Protein AF-U3NES8-F1 (afdb_monomer_lite)

Secondary structure (DSSP, 8-state):
-PPS-PPPP-HHHHHHGGGG--TT---STTTTHHHHHHHHHHHHHHHHHHHHHHTTSS--TT---STTTTTT-

Structure (mmCIF, N/CA/C/O backbone):
data_AF-U3NES8-F1
#
_entry.id   AF-U3NES8-F1
#
loop_
_atom_site.group_PDB
_atom_site.id
_atom_site.type_symbol
_atom_site.label_atom_id
_atom_site.label_alt_id
_atom_site.label_comp_id
_atom_site.label_asym_id
_atom_site.label_entity_id
_atom_site.label_seq_id
_atom_site.pdbx_PDB_ins_code
_atom_site.Cartn_x
_atom_site.Cartn_y
_atom_site.Cartn_z
_atom_site.occupancy
_atom_site.B_iso_or_equiv
_atom_site.auth_seq_id
_atom_site.auth_comp_id
_atom_site.auth_asym_id
_atom_site.auth_atom_id
_atom_site.pdbx_PDB_model_num
ATOM 1 N N . MET A 1 1 ? -13.271 -4.418 50.015 1.00 42.09 1 MET A N 1
ATOM 2 C CA . MET A 1 1 ? -12.411 -5.231 49.129 1.00 42.09 1 MET A CA 1
ATOM 3 C C . MET A 1 1 ? -11.956 -4.347 47.981 1.00 42.09 1 MET A C 1
ATOM 5 O O . MET A 1 1 ? -12.786 -3.957 47.174 1.00 42.09 1 MET A O 1
ATOM 9 N N . ALA A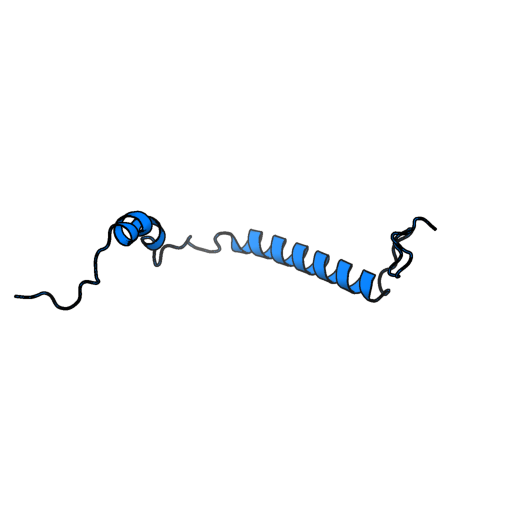 1 2 ? -10.685 -3.946 47.964 1.00 42.25 2 ALA A N 1
ATOM 10 C CA . ALA A 1 2 ? -10.108 -3.227 46.833 1.00 42.25 2 ALA A CA 1
ATOM 11 C C . ALA A 1 2 ? -9.828 -4.243 45.721 1.00 42.25 2 ALA A C 1
ATOM 13 O O . ALA A 1 2 ? -9.090 -5.203 45.940 1.00 42.25 2 ALA A O 1
ATOM 14 N N . VAL A 1 3 ? -10.445 -4.063 44.555 1.00 52.31 3 VAL A N 1
ATOM 15 C CA . VAL A 1 3 ? -10.056 -4.811 43.357 1.00 52.31 3 VAL A CA 1
ATOM 16 C C . VAL A 1 3 ? -8.669 -4.313 42.967 1.00 52.31 3 VAL A C 1
ATOM 18 O O . VAL A 1 3 ? -8.484 -3.131 42.679 1.00 52.31 3 VAL A O 1
ATOM 21 N N . ALA A 1 4 ? -7.677 -5.195 43.014 1.00 50.12 4 ALA A N 1
ATOM 22 C CA . ALA A 1 4 ? -6.355 -4.904 42.489 1.00 50.12 4 ALA A CA 1
ATOM 23 C C . ALA A 1 4 ? -6.451 -4.596 40.979 1.00 50.12 4 ALA A C 1
ATOM 25 O O . ALA A 1 4 ? -6.964 -5.416 40.222 1.00 50.12 4 ALA A O 1
ATOM 26 N N . GLY A 1 5 ? -5.927 -3.436 40.550 1.00 56.53 5 GLY A N 1
ATOM 27 C CA . GLY A 1 5 ? -5.384 -3.264 39.193 1.00 56.53 5 GLY A CA 1
ATOM 28 C C . GLY A 1 5 ? -6.145 -2.431 38.148 1.00 56.53 5 GLY A C 1
ATOM 29 O O . GLY A 1 5 ? -6.028 -2.748 36.968 1.00 56.53 5 GLY A O 1
ATOM 30 N N . THR A 1 6 ? -6.877 -1.365 38.488 1.00 74.31 6 THR A N 1
ATOM 31 C CA . THR A 1 6 ? -7.457 -0.456 37.466 1.00 74.31 6 THR A CA 1
ATOM 32 C C . THR A 1 6 ? -6.506 0.704 37.134 1.00 74.31 6 THR A C 1
ATOM 34 O O . THR A 1 6 ? -6.050 1.413 38.031 1.00 74.31 6 THR A O 1
ATOM 37 N N . GLY A 1 7 ? -6.192 0.912 35.848 1.00 83.56 7 GLY A N 1
ATOM 38 C CA . GLY A 1 7 ? -5.329 2.011 35.382 1.00 83.56 7 GLY A CA 1
ATOM 39 C C . GLY A 1 7 ? -5.907 3.412 35.651 1.00 83.56 7 GLY A C 1
ATOM 40 O O . GLY A 1 7 ? -7.104 3.567 35.894 1.00 83.56 7 GLY A O 1
ATOM 41 N N . LYS A 1 8 ? -5.062 4.456 35.596 1.00 93.44 8 LYS A N 1
ATOM 42 C CA . LYS A 1 8 ? -5.501 5.851 35.798 1.00 93.44 8 LYS A CA 1
ATOM 43 C C . LYS A 1 8 ? -6.460 6.294 34.685 1.00 93.44 8 LYS A C 1
ATOM 45 O O . LYS A 1 8 ? -6.130 6.179 33.508 1.00 93.44 8 LYS A O 1
ATOM 50 N N . VAL A 1 9 ? -7.606 6.862 35.061 1.00 94.31 9 VAL A N 1
ATOM 51 C CA . VAL A 1 9 ? -8.583 7.438 34.122 1.00 94.31 9 VAL A CA 1
ATOM 52 C C . VAL A 1 9 ? -8.288 8.922 33.921 1.00 94.31 9 VAL A C 1
ATOM 54 O O . VAL A 1 9 ? -8.118 9.663 34.887 1.00 94.31 9 VAL A O 1
ATOM 57 N N . THR A 1 10 ? -8.240 9.365 32.666 1.00 96.31 10 THR A N 1
ATOM 58 C CA . THR A 1 10 ? -8.053 10.775 32.295 1.00 96.31 10 THR A CA 1
ATOM 59 C C . THR A 1 10 ? -9.101 11.182 31.264 1.00 96.31 10 THR A C 1
ATOM 61 O O . THR A 1 10 ? -9.629 10.327 30.555 1.00 96.31 10 THR A O 1
ATOM 64 N N . ALA A 1 11 ? -9.394 12.480 31.142 1.00 96.88 11 ALA A N 1
ATOM 65 C CA . ALA A 1 11 ? -10.331 12.975 30.129 1.00 96.88 11 ALA A CA 1
ATOM 66 C C . ALA A 1 11 ? -9.895 12.581 28.704 1.00 96.88 11 ALA A C 1
ATOM 68 O O . ALA A 1 11 ? -10.705 12.085 27.922 1.00 96.88 11 ALA A O 1
ATOM 69 N N . LEU A 1 12 ? -8.595 12.708 28.406 1.00 97.62 12 LEU A N 1
ATOM 70 C CA . LEU A 1 12 ? -8.021 12.269 27.134 1.00 97.62 12 LEU A CA 1
ATOM 71 C C . LEU A 1 12 ? -8.119 10.746 26.958 1.00 97.62 12 LEU A C 1
ATOM 73 O O . LEU A 1 12 ? -8.495 10.278 25.890 1.00 97.62 12 LEU A O 1
ATOM 77 N N . GLY A 1 13 ? -7.833 9.971 28.007 1.00 96.69 13 GLY A N 1
ATOM 78 C CA . GLY A 1 13 ? -7.945 8.513 27.981 1.00 96.69 13 GLY A CA 1
ATOM 79 C C . GLY A 1 13 ? -9.375 8.045 27.714 1.00 96.69 13 GLY A C 1
ATOM 80 O O . GLY A 1 13 ? -9.577 7.128 26.927 1.00 96.69 13 GLY A O 1
ATOM 81 N N . THR A 1 14 ? -10.372 8.714 28.297 1.00 96.25 14 THR A N 1
ATOM 82 C CA . THR A 1 14 ? -11.790 8.454 28.018 1.00 96.25 14 THR A CA 1
ATOM 83 C C . THR A 1 14 ? -12.148 8.790 26.570 1.00 96.25 14 THR A C 1
ATOM 85 O O . THR A 1 14 ? -12.810 7.983 25.922 1.00 96.25 14 THR A O 1
ATOM 88 N N . ALA A 1 15 ? -11.675 9.924 26.039 1.00 97.69 15 ALA A N 1
ATOM 89 C CA . ALA A 1 15 ? -11.922 10.323 24.651 1.00 97.69 15 ALA A CA 1
ATOM 90 C C . ALA A 1 15 ? -11.280 9.364 23.629 1.00 97.69 15 ALA A C 1
ATOM 92 O O . ALA A 1 15 ? -11.901 9.027 22.625 1.00 97.69 15 ALA A O 1
ATOM 93 N N . LEU A 1 16 ? -10.060 8.884 23.897 1.00 97.19 16 LEU A N 1
ATOM 94 C CA . LEU A 1 16 ? -9.324 7.970 23.013 1.00 97.19 16 LEU A CA 1
ATOM 95 C C . LEU A 1 16 ? -9.682 6.491 23.220 1.00 97.19 16 LEU A C 1
ATOM 97 O O . LEU A 1 16 ? -9.269 5.647 22.426 1.00 97.19 16 LEU A O 1
ATOM 101 N N . ARG A 1 17 ? -10.463 6.158 24.257 1.00 96.38 17 ARG A N 1
ATOM 102 C CA . ARG A 1 17 ? -10.825 4.775 24.603 1.00 96.38 17 ARG A CA 1
ATOM 103 C C . ARG A 1 17 ? -11.391 3.968 23.423 1.00 96.38 17 ARG A C 1
ATOM 105 O O . ARG A 1 17 ? -10.980 2.816 23.292 1.00 96.38 17 ARG A O 1
ATOM 112 N N . PRO A 1 18 ? -12.269 4.508 22.550 1.00 97.00 18 PRO A N 1
ATOM 113 C CA . PRO A 1 18 ? -12.794 3.746 21.416 1.00 97.00 18 PRO A CA 1
ATOM 114 C C . PRO A 1 18 ? -11.712 3.284 20.426 1.00 97.00 18 PRO A C 1
ATOM 116 O O . PRO A 1 18 ? -11.833 2.192 19.877 1.00 97.00 18 PRO A O 1
ATOM 119 N N . LEU A 1 19 ? -10.624 4.046 20.254 1.00 97.50 19 LEU A N 1
ATOM 120 C CA . LEU A 1 19 ? -9.536 3.718 19.317 1.00 97.50 19 LEU A CA 1
ATOM 121 C C . LEU A 1 19 ? -8.693 2.512 19.760 1.00 97.50 19 LEU A C 1
ATOM 123 O O . LEU A 1 19 ? -8.004 1.915 18.941 1.00 97.50 19 LEU A O 1
ATOM 127 N N . ASN A 1 20 ? -8.754 2.145 21.044 1.00 96.69 20 ASN A N 1
ATOM 128 C CA . ASN A 1 20 ? -8.041 1.002 21.621 1.00 96.69 20 ASN A CA 1
ATOM 129 C C . ASN A 1 20 ? -9.011 -0.047 22.201 1.00 96.69 20 ASN A C 1
ATOM 131 O O . ASN A 1 20 ? -8.703 -0.715 23.187 1.00 96.69 20 ASN A O 1
ATOM 135 N N . SER A 1 21 ? -10.225 -0.143 21.646 1.00 96.00 21 SER A N 1
ATOM 136 C CA . SER A 1 21 ? -11.286 -1.013 22.181 1.00 96.00 21 SER A CA 1
ATOM 137 C C . SER A 1 21 ? -11.435 -2.357 21.460 1.00 96.00 21 SER A C 1
ATOM 139 O O . SER A 1 21 ? -12.007 -3.283 2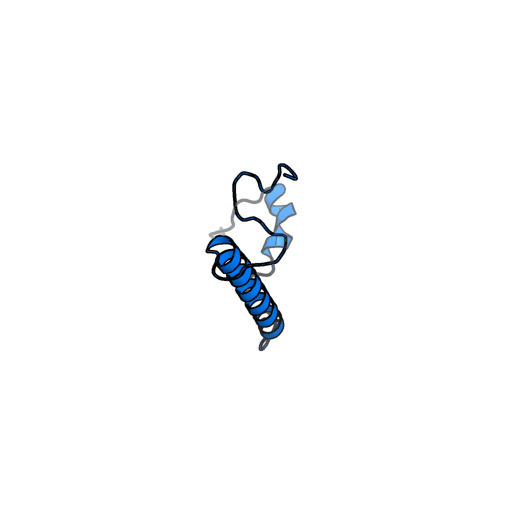2.026 1.00 96.00 21 SER A O 1
ATOM 141 N N . GLU A 1 22 ? -10.886 -2.499 20.251 1.00 96.69 22 GLU A N 1
ATOM 142 C CA . GLU A 1 22 ? -11.078 -3.683 19.398 1.00 96.69 22 GLU A CA 1
ATOM 143 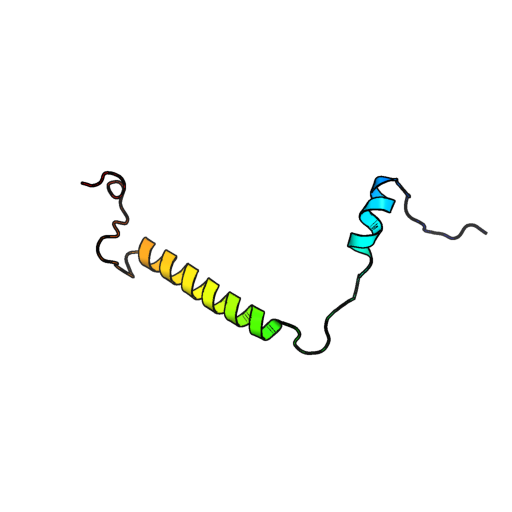C C . GLU A 1 22 ? -9.877 -4.649 19.418 1.00 96.69 22 GLU A C 1
ATOM 145 O O . GLU A 1 22 ? -9.587 -5.320 18.427 1.00 96.69 22 GLU A O 1
ATOM 150 N N . TYR A 1 23 ? -9.151 -4.729 20.540 1.00 96.12 23 TYR A N 1
ATOM 151 C CA . TYR A 1 23 ? -8.019 -5.650 20.666 1.00 96.12 23 TYR A CA 1
ATOM 152 C C . TYR A 1 23 ? -8.456 -7.101 20.417 1.00 96.12 23 TYR A C 1
ATOM 154 O O . TYR A 1 23 ? -9.423 -7.585 21.003 1.00 96.12 23 TYR A O 1
ATOM 162 N N . GLY A 1 24 ? -7.729 -7.795 19.540 1.00 97.50 24 GLY A N 1
ATOM 163 C CA . GLY A 1 24 ? -8.028 -9.174 19.147 1.00 97.50 24 GLY A CA 1
ATOM 164 C C . GLY A 1 24 ? -9.121 -9.317 18.082 1.00 97.50 24 GLY A C 1
ATOM 165 O O . GLY A 1 24 ? -9.369 -10.432 17.629 1.00 97.50 24 GLY A O 1
ATOM 166 N N . LYS A 1 25 ? -9.751 -8.223 17.633 1.00 97.94 25 LYS A N 1
ATOM 167 C CA . LYS A 1 25 ? -10.698 -8.267 16.516 1.00 97.94 25 LYS A CA 1
ATOM 168 C C . LYS A 1 25 ? -9.940 -8.439 15.202 1.00 97.94 25 LYS A C 1
ATOM 170 O O . LYS A 1 25 ? -9.090 -7.627 14.849 1.00 97.94 25 LYS A O 1
ATOM 175 N N . VAL A 1 26 ? -10.283 -9.485 14.461 1.00 97.56 26 VAL A N 1
ATOM 176 C CA . VAL A 1 26 ? -9.700 -9.800 13.152 1.00 97.56 26 VAL A CA 1
ATOM 177 C C . VAL A 1 26 ? -10.788 -10.272 12.192 1.00 97.56 26 VAL A C 1
ATOM 179 O O . VAL A 1 26 ? -11.827 -10.778 12.620 1.00 97.56 26 VAL A O 1
ATOM 182 N N . ALA A 1 27 ? -10.560 -10.114 10.889 1.00 97.88 27 ALA A N 1
ATOM 183 C CA . ALA A 1 27 ? -11.412 -10.730 9.876 1.00 97.88 27 ALA A CA 1
ATOM 184 C C . ALA A 1 27 ? -11.096 -12.238 9.772 1.00 97.88 27 ALA A C 1
ATOM 186 O O . ALA A 1 27 ? -9.920 -12.605 9.819 1.00 97.88 27 ALA A O 1
ATOM 187 N N . PRO A 1 28 ? -12.103 -13.120 9.632 1.00 97.62 28 PRO A N 1
ATOM 188 C CA . PRO A 1 28 ? -11.871 -14.556 9.508 1.00 97.62 28 PRO A CA 1
ATOM 189 C C . PRO A 1 28 ? -11.262 -14.932 8.147 1.00 97.62 28 PRO A C 1
ATOM 191 O O . PRO A 1 28 ? -11.453 -14.246 7.140 1.00 97.62 28 PRO A O 1
ATOM 194 N N . GLY A 1 29 ? -10.573 -16.075 8.104 1.00 97.44 29 GLY A N 1
ATOM 195 C CA . GLY A 1 29 ? -9.968 -16.608 6.882 1.00 97.44 29 GLY A CA 1
ATOM 196 C C . GLY A 1 29 ? -8.800 -15.756 6.376 1.00 97.44 29 GLY A C 1
ATOM 197 O O . GLY A 1 29 ? -7.978 -15.292 7.158 1.00 97.44 29 GLY A O 1
ATOM 198 N N . TRP A 1 30 ? -8.726 -15.566 5.057 1.00 97.69 30 TRP A N 1
ATOM 199 C CA . TRP A 1 30 ? -7.645 -14.817 4.398 1.00 97.69 30 TRP A CA 1
ATOM 200 C C . TRP A 1 30 ? -7.840 -13.296 4.402 1.00 97.69 30 TRP A C 1
ATOM 202 O O . TRP A 1 30 ? -6.949 -12.574 3.962 1.00 97.69 30 TRP A O 1
ATOM 212 N N . GLY A 1 31 ? -8.992 -12.792 4.857 1.00 97.56 31 GLY A N 1
ATOM 213 C CA . GLY A 1 31 ? -9.285 -11.358 4.875 1.00 97.56 31 GLY A CA 1
ATOM 214 C C . GLY A 1 31 ? -8.923 -10.664 3.555 1.00 97.56 31 GLY A C 1
ATOM 215 O O . GLY A 1 31 ? -9.341 -11.081 2.476 1.00 97.56 31 GLY A O 1
ATOM 216 N N . THR A 1 32 ? -8.106 -9.615 3.640 1.00 98.31 32 THR A N 1
ATOM 217 C CA . THR A 1 32 ? -7.617 -8.846 2.487 1.00 98.31 32 THR A CA 1
ATOM 218 C C . THR A 1 32 ? -6.213 -9.252 2.034 1.00 98.31 32 THR A C 1
ATOM 220 O O . THR A 1 32 ? -5.608 -8.534 1.243 1.00 98.31 32 THR A O 1
ATOM 223 N N . THR A 1 33 ? -5.670 -10.393 2.479 1.00 98.44 33 THR A N 1
ATOM 224 C CA . THR A 1 33 ? -4.286 -10.804 2.176 1.00 98.44 33 THR A CA 1
ATOM 225 C C . THR A 1 33 ? -3.995 -10.865 0.679 1.00 98.44 33 THR A C 1
ATOM 227 O O . THR A 1 33 ? -2.924 -10.438 0.260 1.00 98.44 33 THR A O 1
ATOM 230 N N . ILE A 1 34 ? -4.938 -11.340 -0.140 1.00 98.25 34 ILE A N 1
ATOM 231 C CA . ILE A 1 34 ? -4.763 -11.397 -1.602 1.00 98.25 34 ILE A CA 1
ATOM 232 C C . ILE A 1 34 ? -4.691 -9.985 -2.197 1.00 98.25 34 ILE A C 1
ATOM 234 O O . ILE A 1 34 ? -3.858 -9.707 -3.052 1.00 98.25 34 ILE A O 1
ATOM 238 N N . LEU A 1 35 ? -5.527 -9.062 -1.720 1.00 98.56 35 LEU A N 1
ATOM 239 C CA . LEU A 1 35 ? -5.464 -7.668 -2.157 1.00 98.56 35 LEU A CA 1
ATOM 240 C C . LEU A 1 35 ? -4.133 -7.030 -1.732 1.00 98.56 35 LEU A C 1
ATOM 242 O O . LEU A 1 35 ? -3.466 -6.387 -2.537 1.00 98.56 35 LEU A O 1
ATOM 246 N N . MET A 1 36 ? -3.720 -7.256 -0.483 1.00 98.56 36 MET A N 1
ATOM 247 C CA . MET A 1 36 ? -2.440 -6.790 0.046 1.00 98.56 36 MET A CA 1
ATOM 248 C C . MET A 1 36 ? -1.263 -7.322 -0.781 1.00 98.56 36 MET A C 1
ATOM 250 O O . MET A 1 36 ? -0.372 -6.546 -1.110 1.00 98.56 36 MET A O 1
ATOM 254 N N . SER A 1 37 ? -1.251 -8.607 -1.154 1.00 98.69 37 SER A N 1
ATOM 255 C CA . SER A 1 37 ? -0.152 -9.189 -1.933 1.00 98.69 37 SER A CA 1
ATOM 256 C C . SER A 1 37 ? -0.051 -8.603 -3.341 1.00 98.69 37 SER A C 1
ATOM 258 O O . SER A 1 37 ? 1.062 -8.391 -3.818 1.00 98.69 37 SER A O 1
ATOM 260 N N . VAL A 1 38 ? -1.176 -8.254 -3.976 1.00 98.75 38 VAL A N 1
ATOM 261 C CA . VAL A 1 38 ? -1.176 -7.510 -5.246 1.00 98.75 38 VAL A CA 1
ATOM 262 C C . VAL A 1 38 ? -0.501 -6.150 -5.071 1.00 98.75 38 VAL A C 1
ATOM 264 O O . VAL A 1 38 ? 0.398 -5.815 -5.839 1.00 98.75 38 VAL A O 1
ATOM 267 N N . PHE A 1 39 ? -0.866 -5.387 -4.036 1.00 98.81 39 PHE A N 1
ATOM 268 C CA . PHE A 1 39 ? -0.227 -4.095 -3.766 1.00 98.81 39 PHE A CA 1
ATOM 269 C C . PHE A 1 39 ? 1.256 -4.229 -3.411 1.00 98.81 39 PHE A C 1
ATOM 271 O O . PHE A 1 39 ? 2.052 -3.411 -3.860 1.00 98.81 39 PHE A O 1
ATOM 278 N N . ILE A 1 40 ? 1.647 -5.271 -2.672 1.00 98.81 40 ILE A N 1
ATOM 279 C CA . ILE A 1 40 ? 3.059 -5.574 -2.405 1.00 98.81 40 ILE A CA 1
ATOM 280 C C . ILE A 1 40 ? 3.796 -5.853 -3.718 1.00 98.81 40 ILE A C 1
ATOM 282 O O . ILE A 1 40 ? 4.868 -5.297 -3.931 1.00 98.81 40 ILE A O 1
ATOM 286 N N . GLY A 1 41 ? 3.229 -6.669 -4.609 1.00 98.81 41 GLY A N 1
ATOM 287 C CA . GLY A 1 41 ? 3.827 -6.974 -5.909 1.00 98.81 41 GLY A CA 1
ATOM 288 C C . GLY A 1 41 ? 3.997 -5.727 -6.776 1.00 98.81 41 GLY A C 1
ATOM 289 O O . GLY A 1 41 ? 5.085 -5.479 -7.289 1.00 98.81 41 GLY A O 1
ATOM 290 N N . LEU A 1 42 ? 2.958 -4.894 -6.872 1.00 98.88 42 LEU A N 1
ATOM 291 C CA . LEU A 1 42 ? 3.023 -3.616 -7.586 1.00 98.88 42 LEU A CA 1
ATOM 292 C C . LEU A 1 42 ? 4.060 -2.669 -6.971 1.00 98.88 42 LEU A C 1
ATOM 294 O O . LEU A 1 42 ? 4.816 -2.034 -7.701 1.00 98.88 42 LEU A O 1
ATOM 298 N N . PHE A 1 43 ? 4.133 -2.597 -5.641 1.00 98.75 43 PHE A N 1
ATOM 299 C CA . PHE A 1 43 ? 5.105 -1.760 -4.944 1.00 98.75 43 PHE A CA 1
ATOM 300 C C . PHE A 1 43 ? 6.542 -2.264 -5.126 1.00 98.75 43 PHE A C 1
ATOM 302 O O . PHE A 1 43 ? 7.455 -1.465 -5.322 1.00 98.75 43 PHE A O 1
ATOM 309 N N . ALA A 1 44 ? 6.750 -3.580 -5.133 1.00 98.81 44 ALA A N 1
ATOM 310 C CA . ALA A 1 44 ? 8.045 -4.181 -5.423 1.00 98.81 44 ALA A CA 1
ATOM 311 C C . ALA A 1 44 ? 8.494 -3.868 -6.857 1.00 98.81 44 ALA A C 1
ATOM 313 O O . ALA A 1 44 ? 9.617 -3.412 -7.052 1.00 98.81 44 ALA A O 1
ATOM 314 N N . VAL A 1 45 ? 7.607 -4.034 -7.846 1.00 98.81 45 VAL A N 1
ATOM 315 C CA . VAL A 1 45 ? 7.884 -3.659 -9.243 1.00 98.81 45 VAL A CA 1
ATOM 316 C C . VAL A 1 45 ? 8.194 -2.166 -9.352 1.00 98.81 45 VAL A C 1
ATOM 318 O O . VAL A 1 45 ? 9.173 -1.796 -9.991 1.00 98.81 45 VAL A O 1
ATOM 321 N N . PHE A 1 46 ? 7.423 -1.308 -8.681 1.00 98.75 46 PHE A N 1
ATOM 322 C CA . PHE A 1 46 ? 7.681 0.131 -8.631 1.00 98.75 46 PHE A CA 1
ATOM 323 C C . PHE A 1 46 ? 9.085 0.452 -8.094 1.00 98.75 46 PHE A C 1
ATOM 325 O O . PHE A 1 46 ? 9.814 1.219 -8.719 1.00 98.75 46 PHE A O 1
ATOM 332 N N . ILE A 1 47 ? 9.499 -0.163 -6.980 1.00 98.75 47 ILE A N 1
ATOM 333 C CA . ILE A 1 47 ? 10.841 0.039 -6.415 1.00 98.75 47 ILE A CA 1
ATOM 334 C C . ILE A 1 47 ? 11.927 -0.461 -7.369 1.00 98.75 47 ILE A C 1
ATOM 336 O O . ILE A 1 47 ? 12.923 0.233 -7.556 1.00 98.75 47 ILE A O 1
ATOM 340 N N . VAL A 1 48 ? 11.750 -1.638 -7.974 1.00 98.81 48 VAL A N 1
ATOM 341 C CA . VAL A 1 48 ? 12.725 -2.197 -8.921 1.00 98.81 48 VAL A CA 1
ATOM 342 C C . VAL A 1 48 ? 12.892 -1.279 -10.128 1.00 98.81 48 VAL A C 1
ATOM 344 O O . VAL A 1 48 ? 14.021 -0.979 -10.492 1.00 98.81 48 VAL A O 1
ATOM 347 N N . ILE A 1 49 ? 11.803 -0.736 -10.677 1.00 98.69 49 ILE A N 1
ATOM 348 C CA . ILE A 1 49 ? 11.870 0.241 -11.772 1.00 98.69 49 ILE A CA 1
ATOM 349 C C . ILE A 1 49 ? 12.702 1.462 -11.361 1.00 98.69 49 ILE A C 1
ATOM 351 O O . ILE A 1 49 ? 13.613 1.854 -12.088 1.00 98.69 49 ILE A O 1
ATOM 355 N N . LEU A 1 50 ? 12.437 2.056 -10.190 1.00 98.25 50 LEU A N 1
ATOM 356 C CA . LEU A 1 50 ? 13.215 3.206 -9.712 1.00 98.25 50 LEU A CA 1
ATOM 357 C C . LEU A 1 50 ? 14.696 2.861 -9.515 1.00 98.25 50 LEU A C 1
ATOM 359 O O . LEU A 1 50 ? 15.571 3.643 -9.890 1.00 98.25 50 LEU A O 1
ATOM 363 N N . LEU A 1 51 ? 14.972 1.691 -8.939 1.00 98.62 51 LEU A N 1
ATOM 364 C CA . LEU A 1 51 ? 16.325 1.198 -8.715 1.00 98.62 51 LEU A CA 1
ATOM 365 C C . LEU A 1 51 ? 17.073 1.011 -10.037 1.00 98.62 51 LEU A C 1
ATOM 367 O O . LEU A 1 51 ? 18.207 1.464 -10.169 1.00 98.62 51 LEU A O 1
ATOM 371 N N . GLU A 1 52 ? 16.446 0.370 -11.019 1.00 98.50 52 GLU A N 1
ATOM 372 C CA . GLU A 1 52 ? 17.054 0.096 -12.316 1.00 98.50 52 GLU A CA 1
ATOM 373 C C . GLU A 1 52 ? 17.280 1.373 -13.129 1.00 98.50 52 GLU A C 1
ATOM 375 O O . GLU A 1 52 ? 18.328 1.491 -13.768 1.00 98.50 52 GLU A O 1
ATOM 380 N N . ILE A 1 53 ? 16.365 2.350 -13.058 1.00 97.88 53 ILE A N 1
ATOM 381 C CA . ILE A 1 53 ? 16.556 3.679 -13.660 1.00 97.88 53 ILE A CA 1
ATOM 382 C C . ILE A 1 53 ? 17.767 4.367 -13.030 1.00 97.88 53 ILE A C 1
ATOM 384 O O . ILE A 1 53 ? 18.667 4.818 -13.739 1.00 97.88 53 ILE A O 1
ATOM 388 N N . TYR A 1 54 ? 17.838 4.411 -11.697 1.00 97.44 54 TYR A N 1
ATOM 389 C CA . TYR A 1 54 ? 18.948 5.062 -11.000 1.00 97.44 54 TYR A CA 1
ATOM 390 C C . TYR A 1 54 ? 20.292 4.368 -11.269 1.00 97.44 54 TYR A C 1
ATOM 392 O O . TYR A 1 54 ? 21.307 5.030 -11.487 1.00 97.44 54 TYR A O 1
ATOM 400 N N . ASN A 1 55 ? 20.293 3.033 -11.327 1.00 98.06 55 ASN A N 1
ATOM 401 C CA . ASN A 1 55 ? 21.467 2.226 -11.655 1.00 98.06 55 ASN A CA 1
ATOM 402 C C . ASN A 1 55 ? 21.808 2.220 -13.157 1.00 98.06 55 ASN A C 1
ATOM 404 O O . ASN A 1 55 ? 22.762 1.562 -13.569 1.00 98.06 55 ASN A O 1
ATOM 408 N N . LYS A 1 56 ? 21.033 2.927 -13.993 1.00 96.12 56 LYS A N 1
ATOM 409 C CA . LYS A 1 56 ? 21.168 2.952 -15.460 1.00 96.12 56 LYS A CA 1
ATOM 410 C C . LYS A 1 56 ? 21.082 1.561 -16.108 1.00 96.12 56 LYS A C 1
ATOM 412 O O . LYS A 1 56 ? 21.591 1.360 -17.206 1.00 96.12 56 LYS A O 1
ATOM 417 N N . SER A 1 57 ? 20.457 0.597 -15.430 1.00 97.81 57 SER A N 1
ATOM 418 C CA . SER A 1 57 ? 20.157 -0.738 -15.966 1.00 97.81 57 SER A CA 1
ATOM 419 C C . SER A 1 57 ? 18.876 -0.733 -16.802 1.00 97.81 57 SER A C 1
ATOM 421 O O . SER A 1 57 ? 18.775 -1.492 -17.760 1.00 97.81 57 SER A O 1
ATOM 423 N N . LEU A 1 58 ? 17.944 0.170 -16.481 1.00 97.56 58 LEU A N 1
ATOM 424 C CA . LEU A 1 58 ? 16.766 0.488 -17.281 1.00 97.56 58 LEU A CA 1
ATOM 425 C C . LEU A 1 58 ? 16.889 1.933 -17.775 1.00 97.56 58 LEU A C 1
ATOM 427 O O . LEU A 1 58 ? 16.892 2.868 -16.978 1.00 97.56 58 LEU A O 1
ATOM 431 N N . ILE A 1 59 ? 17.017 2.123 -19.088 1.00 97.12 59 ILE A N 1
ATOM 432 C CA . ILE A 1 59 ? 17.189 3.444 -19.704 1.00 97.12 59 ILE A CA 1
ATOM 433 C C . ILE A 1 59 ? 15.878 3.821 -20.384 1.00 97.12 59 ILE A C 1
ATOM 435 O O . ILE A 1 59 ? 15.360 3.063 -21.201 1.00 97.12 59 ILE A O 1
ATOM 439 N N . LEU A 1 60 ? 15.349 4.988 -20.028 1.00 96.06 60 LEU A N 1
ATOM 440 C CA . LEU A 1 60 ? 14.144 5.544 -20.630 1.00 96.06 60 LEU A CA 1
ATOM 441 C C . LEU A 1 60 ? 14.520 6.747 -21.491 1.00 96.06 60 LEU A C 1
ATOM 443 O O . LEU A 1 60 ? 15.302 7.603 -21.066 1.00 96.06 60 LEU A O 1
ATOM 447 N N . ASP A 1 61 ? 13.933 6.828 -22.682 1.00 95.06 61 ASP A N 1
ATOM 448 C CA . ASP A 1 61 ? 14.121 7.975 -23.563 1.00 95.06 61 ASP A CA 1
ATOM 449 C C . ASP A 1 61 ? 13.668 9.261 -22.863 1.00 95.06 61 ASP A C 1
ATOM 451 O O . ASP A 1 61 ? 12.618 9.310 -22.219 1.00 95.06 61 ASP A O 1
ATOM 455 N N . ASN A 1 62 ? 14.467 10.320 -23.006 1.00 89.50 62 ASN A N 1
ATOM 456 C CA . ASN A 1 62 ? 14.239 11.634 -22.394 1.00 89.50 62 ASN A CA 1
ATOM 457 C C . ASN A 1 62 ? 14.260 11.660 -20.850 1.00 89.50 62 ASN A C 1
ATOM 459 O O . ASN A 1 62 ? 13.834 12.648 -20.254 1.00 89.50 62 ASN A O 1
ATOM 463 N N . VAL A 1 63 ? 14.793 10.626 -20.185 1.00 91.56 63 VAL A N 1
ATOM 464 C CA . VAL A 1 63 ? 15.015 10.619 -18.728 1.00 91.56 63 VAL A CA 1
ATOM 465 C C . VAL A 1 63 ? 16.514 10.580 -18.430 1.00 91.56 63 VAL A C 1
ATOM 467 O O . VAL A 1 63 ? 17.158 9.533 -18.454 1.00 91.56 63 VAL A O 1
ATOM 470 N N . GLY A 1 64 ? 17.093 11.744 -18.127 1.00 91.38 64 GLY A N 1
ATOM 471 C CA . GLY A 1 64 ? 18.499 11.859 -17.741 1.00 91.38 64 GLY A CA 1
ATOM 472 C C . GLY A 1 64 ? 18.714 11.658 -16.239 1.00 91.38 64 GLY A C 1
A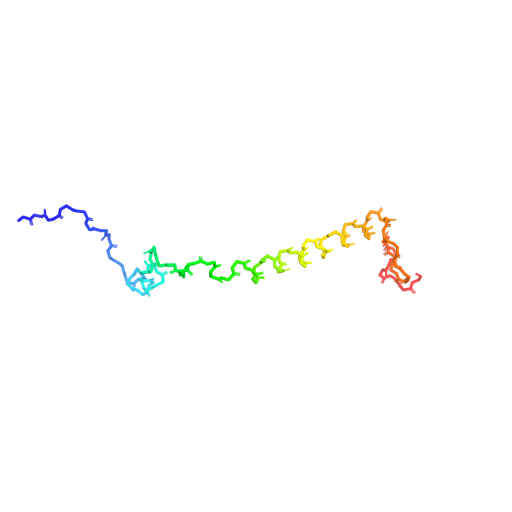TOM 473 O O . GLY A 1 64 ? 18.291 12.486 -15.443 1.00 91.38 64 GLY A O 1
ATOM 474 N N . VAL A 1 65 ? 19.450 10.620 -15.830 1.00 93.88 65 VAL A N 1
ATOM 475 C CA . VAL A 1 65 ? 19.915 10.465 -14.433 1.00 93.88 65 VAL A CA 1
ATOM 476 C C . VAL A 1 65 ? 21.281 11.140 -14.276 1.00 93.88 65 VAL A C 1
ATOM 478 O O . VAL A 1 65 ? 22.332 10.491 -14.243 1.00 93.88 65 VAL A O 1
ATOM 481 N N . ASN A 1 66 ? 21.273 12.475 -14.290 1.00 91.44 66 ASN A N 1
ATOM 482 C CA . ASN A 1 66 ? 22.454 13.324 -14.130 1.00 91.44 66 ASN A CA 1
ATOM 483 C C . ASN A 1 66 ? 22.076 14.734 -13.630 1.00 91.44 66 ASN A C 1
ATOM 485 O O . ASN A 1 66 ? 20.902 15.107 -13.602 1.00 91.44 66 ASN A O 1
ATOM 489 N N . TRP A 1 67 ? 23.086 15.524 -13.262 1.00 92.38 67 TRP A N 1
ATOM 490 C CA . TRP A 1 67 ? 22.919 16.853 -12.662 1.00 92.38 67 TRP A CA 1
ATOM 491 C C . TRP A 1 67 ? 22.285 17.912 -13.576 1.00 92.38 67 TRP A C 1
ATOM 493 O O . TRP A 1 67 ? 21.742 18.885 -13.068 1.00 92.38 67 TRP A O 1
ATOM 503 N N . LEU A 1 68 ? 22.341 17.738 -14.898 1.00 92.31 68 LEU A N 1
ATOM 504 C CA . LEU A 1 68 ? 21.800 18.684 -15.884 1.00 92.31 68 LEU A CA 1
ATOM 505 C C . LEU A 1 68 ? 20.344 18.371 -16.262 1.00 92.31 68 LEU A C 1
ATOM 507 O O . LEU A 1 68 ? 19.712 19.126 -16.989 1.00 92.31 68 LEU A O 1
ATOM 511 N N . SER A 1 69 ? 19.773 17.281 -15.744 1.00 88.50 69 SER A N 1
ATOM 512 C CA . SER A 1 69 ? 18.417 16.831 -16.095 1.00 88.50 69 SER A CA 1
ATOM 513 C C . SER A 1 69 ? 17.308 17.852 -15.814 1.00 88.50 69 SER A C 1
ATOM 515 O O . SER A 1 69 ? 16.261 17.810 -16.454 1.00 88.50 69 SER A O 1
ATOM 517 N N . SER A 1 70 ? 17.533 18.795 -14.896 1.00 86.56 70 SER A N 1
ATOM 518 C CA . SER A 1 70 ? 16.597 19.876 -14.579 1.00 86.56 70 SER A CA 1
ATOM 519 C C . SER A 1 70 ? 16.847 21.170 -15.361 1.00 86.56 70 SER A C 1
ATOM 521 O O . SER A 1 70 ? 16.052 22.100 -15.239 1.00 86.56 70 SER A O 1
ATOM 523 N N . THR A 1 71 ? 17.924 21.266 -16.150 1.00 87.56 71 THR A N 1
ATOM 524 C CA . THR A 1 71 ? 18.313 22.525 -16.807 1.00 87.56 71 THR A CA 1
ATOM 525 C C . THR A 1 71 ? 17.685 22.717 -18.186 1.00 87.56 71 THR A C 1
ATOM 527 O O . THR A 1 71 ? 17.813 23.802 -18.744 1.00 87.56 71 THR A O 1
ATOM 530 N N . GLY A 1 72 ? 17.006 21.702 -18.739 1.00 71.81 72 GLY A N 1
ATOM 531 C CA . GLY A 1 72 ? 16.380 21.770 -20.070 1.00 71.81 72 GLY A CA 1
ATOM 532 C C . GLY A 1 72 ? 17.375 21.939 -21.229 1.00 71.81 72 GLY A C 1
ATOM 533 O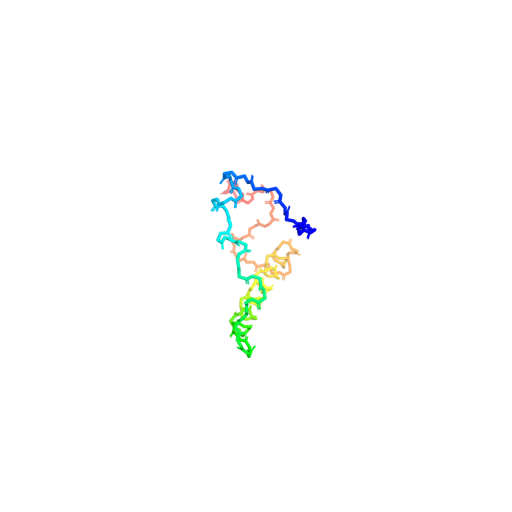 O . GLY A 1 72 ? 16.960 22.307 -22.327 1.00 71.81 72 GLY A O 1
ATOM 534 N N . LEU A 1 73 ? 18.665 21.706 -20.953 1.00 64.62 73 LEU A N 1
ATOM 535 C CA . LEU A 1 73 ? 19.773 21.663 -21.910 1.00 64.62 73 LEU A CA 1
ATOM 536 C C . LEU A 1 73 ? 20.083 20.216 -22.293 1.00 64.62 73 LEU A C 1
ATOM 538 O O . LEU A 1 73 ? 19.918 19.338 -21.414 1.00 64.62 73 LEU A O 1
#

Sequence 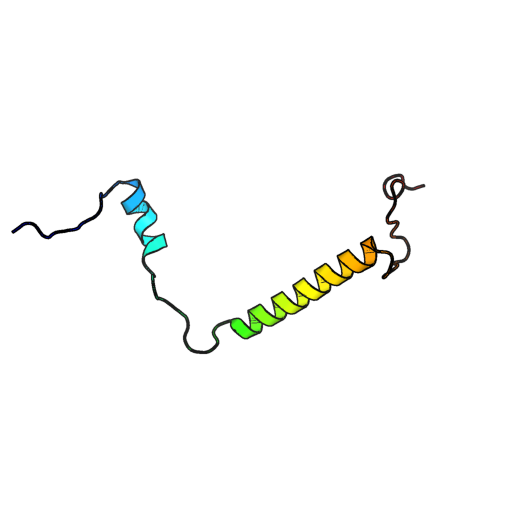(73 aa):
MAVAGTGKVTALGTALRPLNSEYGKVAPGWGTTILMSVFIGLFAVFIVILLEIYNKSLILDNVGVNWLSSTGL

Foldseek 3Di:
DDDPDDDDDDPVCVVCVVVVPQPPDDDPDCPCVVVVVVVVVVVVVVVVVVVCCLVVVDDDPLDDNDDCSPVPD

pLDDT: mean 91.94, std 13.3, range [42.09, 98.88]

InterPro domains:
  IPR001056 Photosystem II reaction centre protein H [MF_00752] (6-66)
  IPR001056 Photosystem II reaction centre protein H [NF002728] (10-67)
  IPR001056 Photosystem II reaction centre protein H [PF00737] (10-60)
  IPR001056 Photosystem II reaction centre protein H [PTHR34469] (8-66)
  IPR036863 Photosystem II reaction centre protein H superfamily [G3DSA:1.20.5.880] (6-70)
  IPR036863 Photosystem II reaction centre protein H superfamily [SSF161025] (8-68)

Organism: Ostreococcus tauri (NCBI:txid70448)

Radius of gyration: 25.59 Å; chains: 1; bounding box: 36×39×73 Å